Protein AF-A0A970FVT3-F1 (afdb_monomer_lite)

pLDDT: mean 89.33, std 10.63, range [54.31, 97.44]

Foldseek 3Di:
DADAPLLVVLCVVCVVLLVLLVVQDPLQLSLLVSLVVSCCRVPPPDDLCCSVVSCVRHCSCVVRPPHDSHSVSVVVSVVVCVVCPVSVVSSVVVVCVVDVVPDDDDDDDDPPDPD

Sequence (115 aa):
MLSYGASALVKSVTADMLTDLLDVYPAQDAYAIMAIATLRVIKPAIACSRLSTHYNRTFVRVDYPGSALSPNSVCRLLQGVGQDGEKRKRFYQKRLASVAADHHIAIDGTLKQDT

Radius of gyration: 16.4 Å; chains: 1; bounding box: 57×34×38 Å

Secondary structure (DSSP, 8-state):
--B-HHHHHHHHHSHHHHHHHHTTS-HHHHHHHHHHHHHHHHSTT--GGGHHHHHHTBTHHHHSTT---SHHHHHHHHHHHHH-HHHHHHHHHHHHHHHHHHS------------

Structure (mmCIF, N/CA/C/O backbone):
data_AF-A0A970FVT3-F1
#
_entry.id   AF-A0A970FVT3-F1
#
loop_
_atom_site.group_PDB
_atom_site.id
_atom_site.type_symbol
_atom_site.label_atom_id
_atom_site.label_alt_id
_atom_site.label_comp_id
_atom_site.label_asym_id
_atom_site.label_entity_id
_atom_site.label_seq_id
_atom_site.pdbx_PDB_ins_code
_atom_site.Cartn_x
_atom_site.Cartn_y
_atom_site.Cartn_z
_atom_site.occupancy
_atom_site.B_iso_or_equiv
_atom_site.auth_seq_id
_atom_site.auth_comp_id
_atom_site.auth_asym_id
_atom_site.auth_atom_id
_atom_site.pdbx_PDB_model_num
ATOM 1 N N . MET A 1 1 ? -25.200 2.257 2.575 1.00 54.31 1 MET A N 1
ATOM 2 C CA . MET A 1 1 ? -24.572 1.840 1.303 1.00 54.31 1 MET A CA 1
ATOM 3 C C . MET A 1 1 ? -23.062 1.998 1.442 1.00 54.31 1 MET A C 1
ATOM 5 O O . MET A 1 1 ? -22.631 3.021 1.962 1.00 54.31 1 MET A O 1
ATOM 9 N N . LEU A 1 2 ? -22.270 0.978 1.098 1.00 64.75 2 LEU A N 1
ATOM 10 C CA . LEU A 1 2 ? -20.802 1.067 1.128 1.00 64.75 2 LEU A CA 1
ATOM 11 C C . LEU A 1 2 ? -20.347 2.034 0.018 1.00 64.75 2 LEU A C 1
ATOM 13 O O . LEU A 1 2 ? -20.881 1.976 -1.087 1.00 64.75 2 LEU A O 1
ATOM 17 N N . SER A 1 3 ? -19.386 2.923 0.292 1.00 70.06 3 SER A N 1
ATOM 18 C CA . SER A 1 3 ? -18.837 3.812 -0.746 1.00 70.06 3 SER A CA 1
ATOM 19 C C . SER A 1 3 ? -18.045 2.983 -1.765 1.00 70.06 3 SER A C 1
ATOM 21 O O . SER A 1 3 ? -17.002 2.427 -1.415 1.00 70.06 3 SER A O 1
ATOM 23 N N . TYR A 1 4 ? -18.580 2.851 -2.985 1.00 81.44 4 TYR A N 1
ATOM 24 C CA . TYR A 1 4 ? -18.010 2.037 -4.068 1.00 81.44 4 TYR A CA 1
ATOM 25 C C . TYR A 1 4 ? -17.076 2.843 -4.970 1.00 81.44 4 TYR A C 1
ATOM 27 O O . TYR A 1 4 ? -15.917 2.474 -5.116 1.00 81.44 4 TYR A O 1
ATOM 35 N N . GLY A 1 5 ? -17.557 3.961 -5.529 1.00 87.19 5 GLY A N 1
ATOM 36 C CA . GLY A 1 5 ? -16.879 4.660 -6.629 1.00 87.19 5 GLY A CA 1
ATOM 37 C C . GLY A 1 5 ? -15.422 5.017 -6.335 1.00 87.19 5 GLY A C 1
ATOM 38 O O . GLY A 1 5 ? -14.544 4.717 -7.136 1.00 87.19 5 GLY A O 1
ATOM 39 N N . ALA A 1 6 ? -15.143 5.567 -5.151 1.00 89.19 6 ALA A N 1
ATOM 40 C CA . ALA A 1 6 ? -13.780 5.932 -4.771 1.00 89.19 6 ALA A CA 1
ATOM 41 C C . ALA A 1 6 ? -12.860 4.706 -4.589 1.00 89.19 6 ALA A C 1
ATOM 43 O O . ALA A 1 6 ? -11.718 4.735 -5.030 1.00 89.19 6 ALA A O 1
ATOM 44 N N . SER A 1 7 ? -13.353 3.619 -3.978 1.00 89.88 7 SER A N 1
ATOM 45 C CA . SER A 1 7 ? -12.579 2.374 -3.794 1.00 89.88 7 SER A CA 1
ATOM 46 C C . SER A 1 7 ? -12.298 1.694 -5.134 1.00 89.88 7 SER A C 1
ATOM 48 O O . SER A 1 7 ? -11.171 1.286 -5.405 1.00 89.88 7 SER A O 1
ATOM 50 N N . ALA A 1 8 ? -13.319 1.623 -5.992 1.00 91.75 8 ALA A N 1
ATOM 51 C CA . ALA A 1 8 ? -13.238 1.006 -7.308 1.00 91.75 8 ALA A CA 1
ATOM 52 C C . ALA A 1 8 ? -12.263 1.750 -8.227 1.00 91.75 8 ALA A C 1
ATOM 54 O O . ALA A 1 8 ? -11.462 1.109 -8.903 1.00 91.75 8 ALA A O 1
ATOM 55 N N . LEU A 1 9 ? -12.285 3.090 -8.207 1.00 93.25 9 LEU A N 1
ATOM 56 C CA . LEU A 1 9 ? -11.343 3.894 -8.980 1.00 93.25 9 LEU A CA 1
ATOM 57 C C . LEU A 1 9 ? -9.901 3.613 -8.551 1.00 93.25 9 LEU A C 1
ATOM 59 O O . LEU A 1 9 ? -9.087 3.293 -9.412 1.00 93.25 9 LEU A O 1
ATOM 63 N N . VAL A 1 10 ? -9.604 3.653 -7.244 1.00 93.94 10 VAL A N 1
ATOM 64 C CA . VAL A 1 10 ? -8.257 3.335 -6.733 1.00 93.94 10 VAL A CA 1
ATOM 65 C C . VAL A 1 10 ? -7.821 1.958 -7.220 1.00 93.94 10 VAL A C 1
ATOM 67 O O . VAL A 1 10 ? -6.791 1.846 -7.870 1.00 93.94 10 VAL A O 1
ATOM 70 N N . LYS A 1 11 ? -8.647 0.927 -7.011 1.00 92.94 11 LYS A N 1
ATOM 71 C CA . LYS A 1 11 ? -8.338 -0.435 -7.463 1.00 92.94 11 LYS A CA 1
ATOM 72 C C . LYS A 1 11 ? -8.050 -0.512 -8.963 1.00 92.94 11 LYS A C 1
ATOM 74 O O . LYS A 1 11 ? -7.117 -1.202 -9.356 1.00 92.94 11 LYS A O 1
ATOM 79 N N . SER A 1 12 ? -8.834 0.182 -9.789 1.00 94.31 12 SER A N 1
ATOM 80 C CA . SER A 1 12 ? -8.676 0.141 -11.247 1.00 94.31 12 SER A CA 1
ATOM 81 C C . SER A 1 12 ? -7.357 0.745 -11.734 1.00 94.31 12 SER A C 1
ATOM 83 O O . SER A 1 12 ? -6.824 0.281 -12.736 1.00 94.31 12 SER A O 1
ATOM 85 N N . VAL A 1 13 ? -6.811 1.735 -11.016 1.00 93.00 13 VAL A N 1
ATOM 86 C CA . VAL A 1 13 ? -5.586 2.453 -11.414 1.00 93.00 13 VAL A CA 1
ATOM 87 C C . VAL A 1 13 ? -4.341 2.023 -10.634 1.00 93.00 13 VAL A C 1
ATOM 89 O O . VAL A 1 13 ? -3.254 2.507 -10.926 1.00 93.00 13 VAL A O 1
ATOM 92 N N . THR A 1 14 ? -4.479 1.139 -9.639 1.00 93.38 14 THR A N 1
ATOM 93 C CA . THR A 1 14 ? -3.358 0.647 -8.813 1.00 93.38 14 THR A CA 1
ATOM 94 C C . THR A 1 14 ? -3.280 -0.882 -8.742 1.00 93.38 14 THR A C 1
ATOM 96 O O . THR A 1 14 ? -2.728 -1.429 -7.785 1.00 93.38 14 THR A O 1
ATOM 99 N N . ALA A 1 15 ? -3.891 -1.600 -9.688 1.00 89.12 15 ALA A N 1
ATOM 100 C CA . ALA A 1 15 ? -3.900 -3.067 -9.697 1.00 89.12 15 ALA A CA 1
ATOM 101 C C . ALA A 1 15 ? -2.487 -3.663 -9.866 1.00 89.12 15 ALA A C 1
ATOM 103 O O . ALA A 1 15 ? -2.155 -4.687 -9.268 1.00 89.12 15 ALA A O 1
ATOM 104 N N . ASP A 1 16 ? -1.642 -2.984 -10.635 1.00 92.06 16 ASP A N 1
ATOM 105 C CA . ASP A 1 16 ? -0.230 -3.300 -10.844 1.00 92.06 16 ASP A CA 1
ATOM 106 C C . ASP A 1 16 ? 0.579 -3.235 -9.534 1.00 92.06 16 ASP A C 1
ATOM 108 O O . ASP A 1 16 ? 1.363 -4.137 -9.245 1.00 92.06 16 ASP A O 1
ATOM 112 N N . MET A 1 17 ? 0.317 -2.236 -8.683 1.00 94.31 17 MET A N 1
ATOM 113 C CA . MET A 1 17 ? 1.018 -2.059 -7.405 1.00 94.31 17 MET A CA 1
ATOM 114 C C . MET A 1 17 ? 0.839 -3.244 -6.453 1.00 94.31 17 MET A C 1
ATOM 116 O O . MET A 1 17 ? 1.769 -3.583 -5.720 1.00 94.31 17 MET A O 1
ATOM 120 N N . LEU A 1 18 ? -0.340 -3.881 -6.444 1.00 95.12 18 LEU A N 1
ATOM 121 C CA . LEU A 1 18 ? -0.576 -5.059 -5.606 1.00 95.12 18 LEU A CA 1
ATOM 122 C C . LEU A 1 18 ? 0.297 -6.237 -6.053 1.00 95.12 18 LEU A C 1
ATOM 124 O O . LEU A 1 18 ? 0.827 -6.949 -5.204 1.00 95.12 18 LEU A O 1
ATOM 128 N N . THR A 1 19 ? 0.475 -6.414 -7.362 1.00 94.19 19 THR A N 1
ATOM 129 C CA . THR A 1 19 ? 1.336 -7.468 -7.920 1.00 94.19 19 THR A CA 1
ATOM 130 C C . THR A 1 19 ? 2.784 -7.259 -7.480 1.00 94.19 19 THR A C 1
ATOM 132 O O . THR A 1 19 ? 3.400 -8.164 -6.923 1.00 94.19 19 THR A O 1
ATOM 135 N N . ASP A 1 20 ? 3.288 -6.028 -7.596 1.00 95.06 20 ASP A N 1
ATOM 136 C CA . ASP A 1 20 ? 4.644 -5.687 -7.152 1.00 95.06 20 ASP A CA 1
ATOM 137 C C . ASP A 1 20 ? 4.837 -5.851 -5.637 1.00 95.06 20 ASP A C 1
ATOM 139 O O . ASP A 1 20 ? 5.911 -6.247 -5.180 1.00 95.06 20 ASP A O 1
ATOM 143 N N . LEU A 1 21 ? 3.807 -5.550 -4.838 1.00 96.50 21 LEU A N 1
ATOM 144 C CA . LEU A 1 21 ? 3.840 -5.765 -3.392 1.00 96.50 21 LEU A CA 1
ATOM 145 C C . LEU A 1 21 ? 3.865 -7.254 -3.039 1.00 96.50 21 LEU A C 1
ATOM 147 O O . LEU A 1 21 ? 4.590 -7.624 -2.118 1.00 96.50 21 LEU A O 1
ATOM 151 N N . LEU A 1 22 ? 3.112 -8.097 -3.750 1.00 96.44 22 LEU A N 1
ATOM 152 C CA . LEU A 1 22 ? 3.061 -9.544 -3.508 1.00 96.44 22 LEU A CA 1
ATOM 153 C C . LEU A 1 22 ? 4.384 -10.252 -3.814 1.00 96.44 22 LEU A C 1
ATOM 155 O O . LEU A 1 22 ? 4.697 -11.257 -3.181 1.00 96.44 22 LEU A O 1
ATOM 159 N N . ASP A 1 23 ? 5.190 -9.695 -4.714 1.00 95.88 23 ASP A N 1
ATOM 160 C CA . ASP A 1 23 ? 6.526 -10.213 -5.011 1.00 95.88 23 ASP A CA 1
ATOM 161 C C . ASP A 1 23 ? 7.567 -9.899 -3.920 1.00 95.88 23 ASP A C 1
ATOM 163 O O . ASP A 1 23 ? 8.666 -10.461 -3.919 1.00 95.88 23 ASP A O 1
ATOM 167 N N . VAL A 1 24 ? 7.273 -8.957 -3.018 1.00 96.94 24 VAL A N 1
ATOM 168 C CA . VAL A 1 24 ? 8.241 -8.430 -2.036 1.00 96.94 24 VAL A CA 1
ATOM 169 C C . VAL A 1 24 ? 7.809 -8.690 -0.596 1.00 96.94 24 VAL A C 1
ATOM 171 O O . VAL A 1 24 ? 8.646 -8.957 0.271 1.00 96.94 24 VAL A O 1
ATOM 174 N N . TYR A 1 25 ? 6.511 -8.603 -0.329 1.00 96.44 25 TYR A N 1
ATOM 175 C CA . TYR A 1 25 ? 5.917 -8.733 0.991 1.00 96.44 25 TYR A CA 1
ATOM 176 C C . TYR A 1 25 ? 5.040 -9.985 1.065 1.00 96.44 25 TYR A C 1
ATOM 178 O O . TYR A 1 25 ? 4.436 -10.381 0.068 1.00 96.44 25 TYR A O 1
ATOM 186 N N . PRO A 1 26 ? 4.900 -10.593 2.257 1.00 95.44 26 PRO A N 1
ATOM 187 C CA . PRO A 1 26 ? 3.893 -11.622 2.476 1.00 95.44 26 PRO A CA 1
ATOM 188 C C . PRO A 1 26 ? 2.507 -11.131 2.048 1.00 95.44 26 PRO A C 1
ATOM 190 O O . PRO A 1 26 ? 2.173 -9.964 2.260 1.00 95.44 26 PRO A O 1
ATOM 193 N N . ALA A 1 27 ? 1.671 -12.025 1.515 1.00 95.62 27 ALA A N 1
ATOM 194 C CA . ALA A 1 27 ? 0.352 -11.657 0.993 1.00 95.62 27 ALA A CA 1
ATOM 195 C C . ALA A 1 27 ? -0.506 -10.879 2.003 1.00 95.62 27 ALA A C 1
ATOM 197 O O . ALA A 1 27 ? -1.152 -9.897 1.647 1.00 95.62 27 ALA A O 1
ATOM 198 N N . GLN A 1 28 ? -0.448 -11.263 3.280 1.00 94.81 28 GLN A N 1
ATOM 199 C CA . GLN A 1 28 ? -1.155 -10.567 4.352 1.00 94.81 28 GLN A CA 1
ATOM 200 C C . GLN A 1 28 ? -0.715 -9.100 4.501 1.00 94.81 28 GLN A C 1
ATOM 202 O O . GLN A 1 28 ? -1.562 -8.218 4.650 1.00 94.81 28 GLN A O 1
ATOM 207 N N . ASP A 1 29 ? 0.590 -8.837 4.425 1.00 96.12 29 ASP A N 1
ATOM 208 C CA . ASP A 1 29 ? 1.152 -7.491 4.535 1.00 96.12 29 ASP A CA 1
ATOM 209 C C . ASP A 1 29 ? 0.875 -6.681 3.269 1.00 96.12 29 ASP A C 1
ATOM 211 O O . ASP A 1 29 ? 0.462 -5.530 3.369 1.00 96.12 29 ASP A O 1
ATOM 215 N N . ALA A 1 30 ? 1.022 -7.280 2.083 1.00 96.94 30 ALA A N 1
ATOM 216 C CA . ALA A 1 30 ? 0.715 -6.634 0.806 1.00 96.94 30 ALA A CA 1
ATOM 217 C C . ALA A 1 30 ? -0.747 -6.155 0.748 1.00 96.94 30 ALA A C 1
ATOM 219 O O . ALA A 1 30 ? -1.021 -5.001 0.408 1.00 96.94 30 ALA A O 1
ATOM 220 N N . TYR A 1 31 ? -1.687 -7.011 1.159 1.00 97.19 31 TYR A N 1
ATOM 221 C CA . TYR A 1 31 ? -3.112 -6.678 1.210 1.00 97.19 31 TYR A CA 1
ATOM 222 C C . TYR A 1 31 ? -3.386 -5.583 2.244 1.00 97.19 31 TYR A C 1
ATOM 224 O O . TYR A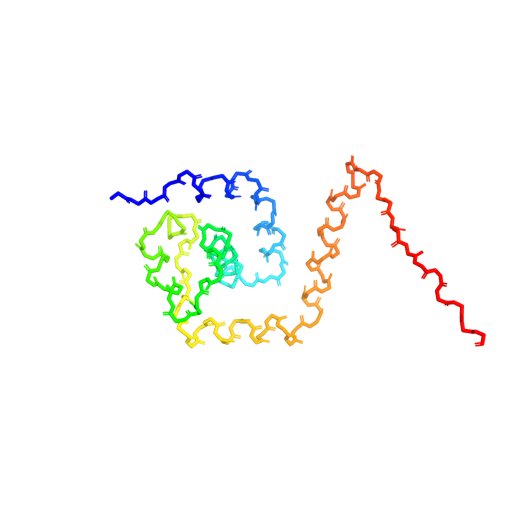 1 31 ? -4.097 -4.622 1.950 1.00 97.19 31 TYR A O 1
ATOM 232 N N . ALA A 1 32 ? -2.774 -5.666 3.429 1.00 97.44 32 ALA A N 1
ATOM 233 C CA . ALA A 1 32 ? -2.923 -4.641 4.454 1.00 97.44 32 AL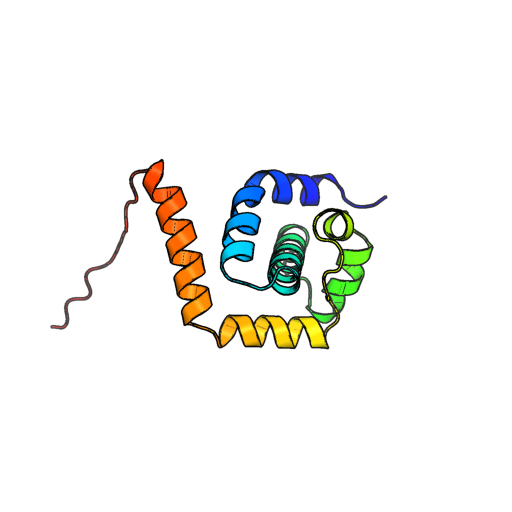A A CA 1
ATOM 234 C C . ALA A 1 32 ? -2.327 -3.288 4.022 1.00 97.44 32 ALA A C 1
ATOM 236 O O . ALA A 1 32 ? -2.949 -2.253 4.261 1.00 97.44 32 ALA A O 1
ATOM 237 N N . ILE A 1 33 ? -1.177 -3.275 3.339 1.00 97.19 33 ILE A N 1
ATOM 238 C CA . ILE A 1 33 ? -0.570 -2.068 2.757 1.00 97.19 33 ILE A CA 1
ATOM 239 C C . ILE A 1 33 ? -1.539 -1.436 1.754 1.00 97.19 33 ILE A C 1
ATOM 241 O O . ILE A 1 33 ? -1.860 -0.252 1.890 1.00 97.19 33 ILE A O 1
ATOM 245 N N . MET A 1 34 ? -2.063 -2.218 0.805 1.00 97.19 34 MET A N 1
ATOM 246 C CA . MET A 1 34 ? -3.018 -1.722 -0.191 1.00 97.19 34 MET A CA 1
ATOM 247 C C . MET A 1 34 ? -4.319 -1.228 0.440 1.00 97.19 34 MET A C 1
ATOM 249 O O . MET A 1 34 ? -4.832 -0.176 0.052 1.00 97.19 34 MET A O 1
ATOM 253 N N . ALA A 1 35 ? -4.830 -1.922 1.456 1.00 96.75 35 ALA A N 1
ATOM 254 C CA . ALA A 1 35 ? -6.019 -1.498 2.180 1.00 96.75 35 ALA A CA 1
ATOM 255 C C . ALA A 1 35 ? -5.794 -0.159 2.903 1.00 96.75 35 ALA A C 1
ATOM 257 O O . ALA A 1 35 ? -6.622 0.746 2.794 1.00 96.75 35 ALA A O 1
ATOM 258 N N . ILE A 1 36 ? -4.663 0.009 3.601 1.00 96.88 36 ILE A N 1
ATOM 259 C CA . ILE A 1 36 ? -4.313 1.263 4.290 1.00 96.88 36 ILE A CA 1
ATOM 260 C C . ILE A 1 36 ? -4.138 2.403 3.284 1.00 96.88 36 ILE A C 1
ATOM 262 O O . ILE A 1 36 ? -4.678 3.491 3.503 1.00 96.88 36 ILE A O 1
ATOM 266 N N . ALA A 1 37 ? -3.407 2.167 2.192 1.00 96.19 37 ALA A N 1
ATOM 267 C CA . ALA A 1 37 ? -3.178 3.157 1.145 1.00 96.19 37 ALA A CA 1
ATOM 268 C C . ALA A 1 37 ? -4.503 3.601 0.512 1.00 96.19 37 ALA A C 1
ATOM 270 O O . ALA A 1 37 ? -4.804 4.794 0.487 1.00 96.19 37 ALA A O 1
ATOM 271 N N . THR A 1 38 ? -5.349 2.645 0.122 1.00 95.88 38 THR A N 1
ATOM 272 C CA . THR A 1 38 ? -6.675 2.916 -0.448 1.00 95.88 38 THR A CA 1
ATOM 273 C C . THR A 1 38 ? -7.533 3.733 0.516 1.00 95.88 38 THR A C 1
ATOM 275 O O . THR A 1 38 ? -8.115 4.741 0.120 1.00 95.88 38 THR A O 1
ATOM 278 N N . LEU A 1 39 ? -7.569 3.369 1.805 1.00 95.44 39 LEU A N 1
ATOM 279 C CA . LEU A 1 39 ? -8.322 4.114 2.821 1.00 95.44 39 LEU A CA 1
ATOM 280 C C . LEU A 1 39 ? -7.836 5.558 2.976 1.00 95.44 39 LEU A C 1
ATOM 282 O O . LEU A 1 39 ? -8.661 6.453 3.147 1.00 95.44 39 LEU A O 1
ATOM 286 N N . ARG A 1 40 ? -6.522 5.791 2.904 1.00 95.56 40 ARG A N 1
ATOM 287 C CA . ARG A 1 40 ? -5.930 7.134 2.993 1.00 95.56 40 ARG A CA 1
ATOM 288 C C . ARG A 1 40 ? -6.186 7.980 1.749 1.00 95.56 40 ARG A C 1
ATOM 290 O O . ARG A 1 40 ? -6.312 9.192 1.885 1.00 95.56 40 ARG A O 1
ATOM 297 N N . VAL A 1 41 ? -6.315 7.362 0.575 1.00 94.50 41 VAL A N 1
ATOM 298 C CA . VAL A 1 41 ? -6.708 8.057 -0.661 1.00 94.50 41 VAL A CA 1
ATOM 299 C C . VAL A 1 41 ? -8.181 8.463 -0.608 1.00 94.50 41 VAL A C 1
ATOM 301 O O . VAL A 1 41 ? -8.508 9.625 -0.822 1.00 94.50 41 VAL A O 1
ATOM 304 N N . ILE A 1 42 ? -9.083 7.536 -0.266 1.00 93.56 42 ILE A N 1
ATOM 305 C CA . ILE A 1 42 ? -10.531 7.820 -0.261 1.00 93.56 42 ILE A CA 1
ATOM 306 C C . ILE A 1 42 ? -10.977 8.664 0.943 1.00 93.56 42 ILE A C 1
ATOM 308 O O . ILE A 1 42 ? -12.039 9.286 0.909 1.00 93.56 42 ILE A O 1
ATOM 312 N N . LYS A 1 43 ? -10.204 8.652 2.036 1.00 92.25 43 LYS A N 1
ATOM 313 C CA . LYS A 1 43 ? -10.405 9.475 3.234 1.00 92.25 43 LYS A CA 1
ATOM 314 C C . LYS A 1 43 ? -9.063 10.053 3.694 1.00 92.25 43 LYS A C 1
ATOM 316 O O . LYS A 1 43 ? -8.406 9.462 4.560 1.00 92.25 43 LYS A O 1
ATOM 321 N N . PRO A 1 44 ? -8.676 11.219 3.149 1.00 92.00 44 PRO A N 1
ATOM 322 C CA . PRO A 1 44 ? -7.469 11.919 3.563 1.00 92.00 44 PRO A CA 1
ATOM 323 C C . PRO A 1 44 ? -7.433 12.150 5.079 1.00 92.00 44 PRO A C 1
ATOM 325 O O . PRO A 1 44 ? -8.469 12.359 5.711 1.00 92.00 44 PRO A O 1
ATOM 328 N N . ALA A 1 45 ? -6.234 12.092 5.664 1.00 91.25 45 ALA A N 1
ATOM 329 C CA . ALA A 1 45 ? -5.986 12.295 7.098 1.00 91.25 45 ALA A CA 1
ATOM 330 C C . ALA A 1 45 ? -6.736 11.338 8.057 1.00 91.25 45 ALA A C 1
ATOM 332 O O . ALA A 1 45 ? -6.893 11.630 9.243 1.00 91.25 45 ALA A O 1
ATOM 333 N N . ILE A 1 46 ? -7.171 10.163 7.584 1.00 93.38 46 ILE A N 1
ATOM 334 C CA . ILE A 1 46 ? -7.727 9.121 8.456 1.00 93.38 46 ILE A CA 1
ATOM 335 C C . ILE A 1 46 ? -6.711 8.686 9.528 1.00 93.38 46 ILE A C 1
ATOM 337 O O . ILE A 1 46 ? -5.617 8.201 9.231 1.00 93.38 46 ILE A O 1
ATOM 341 N N . ALA A 1 47 ? -7.099 8.817 10.798 1.00 93.50 47 ALA A N 1
ATOM 342 C CA . ALA A 1 47 ? -6.295 8.340 11.918 1.00 93.50 47 ALA A CA 1
ATOM 343 C C . ALA A 1 47 ? -6.156 6.807 11.890 1.00 93.50 47 ALA A C 1
ATOM 345 O O . ALA A 1 47 ? -7.121 6.098 11.593 1.00 93.50 47 ALA A O 1
ATOM 346 N N . CYS A 1 48 ? -4.990 6.277 12.280 1.00 92.19 48 CYS A N 1
ATOM 347 C CA . CYS A 1 48 ? -4.746 4.827 12.293 1.00 92.19 48 CYS A CA 1
ATOM 348 C C . CYS A 1 48 ? -5.773 4.059 13.143 1.00 92.19 48 CYS A C 1
ATOM 350 O O . CYS A 1 48 ? -6.216 2.981 12.756 1.00 92.19 48 CYS A O 1
ATOM 352 N N . SER A 1 49 ? -6.234 4.656 14.248 1.00 92.81 49 SER A N 1
ATOM 353 C CA . SER A 1 49 ? -7.281 4.099 15.115 1.00 92.81 49 SER A CA 1
ATOM 354 C C . SER A 1 49 ? -8.639 3.919 14.424 1.00 92.81 49 SER A C 1
ATOM 356 O O . SER A 1 49 ? -9.473 3.145 14.889 1.00 92.81 49 SER A O 1
ATOM 358 N N . ARG A 1 50 ? -8.878 4.614 13.306 1.00 94.62 50 ARG A N 1
ATOM 359 C CA . ARG A 1 50 ? -10.131 4.578 12.539 1.00 94.62 50 ARG A CA 1
ATOM 360 C C . ARG A 1 50 ? -10.065 3.660 11.313 1.00 94.62 50 ARG A C 1
ATOM 362 O O . ARG A 1 50 ? -11.111 3.416 10.710 1.00 94.62 50 ARG A O 1
ATOM 369 N N . LEU A 1 51 ? -8.887 3.140 10.948 1.00 95.50 51 LEU A N 1
ATOM 370 C CA . LEU A 1 51 ? -8.698 2.323 9.741 1.00 95.50 51 LEU A CA 1
ATOM 371 C C . LEU A 1 51 ? -9.588 1.078 9.744 1.00 95.50 51 LEU A C 1
ATOM 373 O O . LEU A 1 51 ? -10.336 0.885 8.790 1.00 95.50 51 LEU A O 1
ATOM 377 N N . SER A 1 52 ? -9.594 0.297 10.832 1.00 95.38 52 SER A N 1
ATOM 378 C CA . SER A 1 52 ? -10.467 -0.883 10.965 1.00 95.38 52 SER A CA 1
ATOM 379 C C . SER A 1 52 ? -11.946 -0.544 10.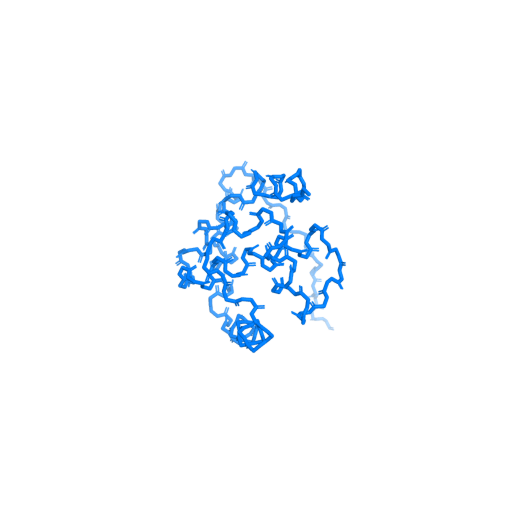741 1.00 95.38 52 SER A C 1
ATOM 381 O O . SER A 1 52 ? -12.650 -1.214 9.984 1.00 95.38 52 SER A O 1
ATOM 383 N N . THR A 1 53 ? -12.431 0.543 11.345 1.00 93.56 53 THR A N 1
ATOM 384 C CA . THR A 1 53 ? -13.831 0.962 11.202 1.00 93.56 53 THR A CA 1
ATOM 385 C C . THR A 1 53 ? -14.170 1.306 9.755 1.00 93.56 53 THR A C 1
ATOM 387 O O . THR A 1 53 ? -15.232 0.925 9.265 1.00 93.56 53 THR A O 1
ATOM 390 N N . HIS A 1 54 ? -13.287 2.021 9.056 1.00 92.69 54 HIS A N 1
ATOM 391 C CA . HIS A 1 54 ? -13.530 2.411 7.668 1.00 92.69 54 HIS A CA 1
ATOM 392 C C . HIS A 1 54 ? -13.357 1.260 6.682 1.00 92.69 54 HIS A C 1
ATOM 394 O O . HIS A 1 54 ? -14.160 1.140 5.759 1.00 92.69 54 HIS A O 1
ATOM 400 N N . TYR A 1 55 ? -12.391 0.379 6.916 1.00 94.31 55 TYR A N 1
ATOM 401 C CA . TYR A 1 55 ? -12.227 -0.862 6.170 1.00 94.31 55 TYR A CA 1
ATOM 402 C C . TYR A 1 55 ? -13.519 -1.680 6.157 1.00 94.31 55 TYR A C 1
ATOM 404 O O . TYR A 1 55 ? -14.058 -1.986 5.099 1.00 94.31 55 TYR A O 1
ATOM 412 N N . ASN A 1 56 ? -14.105 -1.915 7.334 1.00 91.81 56 ASN A N 1
ATOM 413 C CA . ASN A 1 56 ? -15.336 -2.695 7.461 1.00 91.81 56 ASN A CA 1
ATOM 414 C C . ASN A 1 56 ? -16.574 -2.021 6.834 1.00 91.81 56 ASN A C 1
ATOM 416 O O . ASN A 1 56 ? -17.562 -2.703 6.546 1.00 91.81 56 ASN A O 1
ATOM 420 N N . ARG A 1 57 ? -16.520 -0.699 6.616 1.00 89.38 57 ARG A N 1
ATOM 421 C CA . ARG A 1 57 ? -17.602 0.144 6.073 1.00 89.38 57 ARG A CA 1
ATOM 422 C C . ARG A 1 57 ? -17.405 0.549 4.606 1.00 89.38 57 ARG A C 1
ATOM 424 O O . ARG A 1 57 ? -18.180 1.359 4.098 1.00 89.38 57 ARG A O 1
ATOM 431 N N . THR A 1 58 ? -16.393 0.027 3.920 1.00 89.25 58 THR A N 1
ATOM 432 C CA . THR A 1 58 ? -16.110 0.341 2.508 1.00 89.25 58 THR A CA 1
ATOM 433 C C . THR A 1 58 ? -15.876 -0.933 1.701 1.00 89.25 58 THR A C 1
ATOM 435 O O . THR A 1 58 ? -15.724 -2.016 2.266 1.00 89.25 58 THR A O 1
ATOM 438 N N . PHE A 1 59 ? -15.854 -0.811 0.370 1.00 92.12 59 PHE A N 1
ATOM 439 C CA . PHE A 1 59 ? -15.517 -1.932 -0.516 1.00 92.12 59 PHE A CA 1
ATOM 440 C C . PHE A 1 59 ? -14.055 -2.384 -0.401 1.00 92.12 59 PHE A C 1
ATOM 442 O O . PHE A 1 59 ? -13.742 -3.493 -0.814 1.00 92.12 59 PHE A O 1
ATOM 449 N N . VAL A 1 60 ? -13.207 -1.625 0.298 1.00 93.75 60 VAL A N 1
ATOM 450 C CA . VAL A 1 60 ? -11.818 -1.998 0.600 1.00 93.75 60 VAL A CA 1
ATOM 451 C C . VAL A 1 60 ? -11.720 -3.385 1.252 1.00 93.75 60 VAL A C 1
ATOM 453 O O . VAL A 1 60 ? -10.790 -4.124 0.951 1.00 93.75 60 VAL A O 1
ATOM 456 N N . ARG A 1 61 ? -12.691 -3.798 2.086 1.00 94.19 61 ARG A N 1
ATOM 457 C CA . ARG A 1 61 ? -12.704 -5.158 2.668 1.00 94.19 61 ARG A CA 1
ATOM 458 C C . ARG A 1 61 ? -12.975 -6.278 1.668 1.00 94.19 61 ARG A C 1
ATOM 460 O O . ARG A 1 61 ? -12.650 -7.427 1.939 1.00 94.19 61 ARG A O 1
ATOM 467 N N . VAL A 1 62 ? -13.669 -5.950 0.583 1.00 93.44 62 VAL A N 1
ATOM 468 C CA . VAL A 1 62 ? -13.983 -6.877 -0.508 1.00 93.44 62 VAL A CA 1
ATOM 469 C C . VAL A 1 62 ? -12.795 -6.941 -1.458 1.00 93.44 62 VAL A C 1
ATOM 471 O O . VAL A 1 62 ? -12.443 -8.016 -1.924 1.00 93.44 62 VAL A O 1
ATOM 474 N N . ASP A 1 63 ? -12.154 -5.797 -1.697 1.00 92.62 63 ASP A N 1
ATOM 475 C CA . ASP A 1 63 ? -10.997 -5.684 -2.579 1.00 92.62 63 ASP A CA 1
ATOM 476 C C . ASP A 1 63 ? -9.728 -6.304 -1.975 1.00 92.62 63 ASP A C 1
ATOM 478 O O . ASP A 1 63 ? -8.978 -6.961 -2.691 1.00 92.62 63 ASP A O 1
ATOM 482 N N . TYR A 1 64 ? -9.516 -6.145 -0.664 1.00 94.81 64 TYR A N 1
ATOM 483 C CA . TYR A 1 64 ? -8.333 -6.627 0.059 1.00 94.81 64 TYR A CA 1
ATOM 484 C C . TYR A 1 64 ? -8.737 -7.429 1.309 1.00 94.81 64 TYR A C 1
ATOM 486 O O . TYR A 1 64 ? -8.533 -6.964 2.438 1.00 94.81 64 TYR A O 1
ATOM 494 N N . PRO A 1 65 ? -9.342 -8.620 1.141 1.00 94.56 65 PRO A N 1
ATOM 495 C CA . PRO A 1 65 ? -9.883 -9.414 2.240 1.00 94.56 65 PRO A CA 1
ATOM 496 C C . PRO A 1 65 ? -8.812 -9.843 3.250 1.00 94.56 65 PRO A C 1
ATOM 498 O O . PRO A 1 65 ? -7.635 -9.971 2.931 1.00 94.56 65 PRO A O 1
ATOM 501 N N . GLY A 1 66 ? -9.232 -10.083 4.496 1.00 92.75 66 GLY A N 1
ATOM 502 C CA . GLY A 1 66 ? -8.344 -10.578 5.557 1.00 92.75 66 GLY A CA 1
ATOM 503 C C . GLY A 1 66 ? -7.313 -9.570 6.088 1.00 92.75 66 GLY A C 1
ATOM 504 O O . GLY A 1 66 ? -6.499 -9.931 6.937 1.00 92.75 66 GLY A O 1
ATOM 505 N N . SER A 1 67 ? -7.352 -8.308 5.646 1.00 94.19 67 SER A N 1
ATOM 506 C CA . SER A 1 67 ? -6.403 -7.277 6.080 1.00 94.19 67 SER A CA 1
ATOM 507 C C . SER A 1 67 ? -6.515 -6.977 7.583 1.00 94.19 67 SER A C 1
ATOM 509 O O . SER A 1 67 ? -7.555 -6.532 8.080 1.00 94.19 67 SER A O 1
ATOM 511 N N . ALA A 1 68 ? -5.420 -7.179 8.321 1.00 92.44 68 ALA A N 1
ATOM 512 C CA . ALA A 1 68 ? -5.358 -6.940 9.761 1.00 92.44 68 ALA A CA 1
ATOM 513 C C . ALA A 1 68 ? -5.178 -5.443 10.071 1.00 92.44 68 ALA A C 1
ATOM 515 O O . ALA A 1 68 ? -4.061 -4.947 10.194 1.00 92.44 68 ALA A O 1
ATOM 516 N N . LEU A 1 69 ? -6.287 -4.711 10.221 1.00 94.38 69 LEU A N 1
ATOM 517 C CA . LEU A 1 69 ? -6.277 -3.248 10.388 1.00 94.38 69 LEU A CA 1
ATOM 518 C C . LEU A 1 69 ? -6.572 -2.761 11.814 1.00 94.38 69 LEU A C 1
ATOM 520 O O . LEU A 1 69 ? -7.018 -1.629 12.013 1.00 94.38 69 LEU A O 1
ATOM 524 N N . SER A 1 70 ? -6.319 -3.605 12.819 1.00 92.94 70 SER A N 1
ATOM 525 C CA . SER A 1 70 ? -6.324 -3.165 14.220 1.00 92.94 70 SER A CA 1
ATOM 526 C C . SER A 1 70 ? -5.203 -2.139 14.465 1.00 92.94 70 SER A C 1
ATOM 528 O O . SER A 1 70 ? -4.183 -2.200 13.776 1.00 92.94 70 SER A O 1
ATOM 530 N N . PRO A 1 71 ? -5.323 -1.233 15.453 1.00 92.19 71 PRO A N 1
ATOM 531 C CA . PRO A 1 71 ? -4.261 -0.271 15.758 1.00 92.19 71 PRO A CA 1
ATOM 532 C C . PRO A 1 71 ? -2.891 -0.936 15.959 1.00 92.19 71 PRO A C 1
ATOM 534 O O . PRO A 1 71 ? -1.903 -0.494 15.380 1.00 92.19 71 PRO A O 1
ATOM 537 N N . ASN A 1 72 ? -2.846 -2.053 16.691 1.00 94.31 72 ASN A N 1
ATOM 538 C CA . ASN A 1 72 ? -1.611 -2.793 16.958 1.00 94.31 72 ASN A CA 1
ATOM 539 C C . ASN A 1 72 ? -1.016 -3.402 15.683 1.00 94.31 72 ASN A C 1
ATOM 541 O O . ASN A 1 72 ? 0.191 -3.316 15.457 1.00 94.31 72 ASN A O 1
ATOM 545 N N . SER A 1 73 ? -1.863 -4.000 14.842 1.00 94.62 73 SER A N 1
ATOM 546 C CA . SER A 1 73 ? -1.447 -4.591 13.567 1.00 94.62 73 SER A CA 1
ATOM 547 C C . SER A 1 73 ? -0.914 -3.526 12.608 1.00 94.62 73 SER A C 1
ATOM 549 O O . SER A 1 73 ? 0.151 -3.709 12.029 1.00 94.62 73 SER A O 1
ATOM 551 N N . VAL A 1 74 ? -1.607 -2.388 12.500 1.00 95.69 74 VAL A N 1
ATOM 552 C CA . VAL A 1 74 ? -1.200 -1.263 11.648 1.00 95.69 74 VAL A CA 1
ATOM 553 C C . VAL A 1 74 ? 0.129 -0.680 12.113 1.00 95.69 74 VAL A C 1
ATOM 555 O O . VAL A 1 74 ? 1.021 -0.493 11.292 1.00 95.69 74 VAL A O 1
ATOM 558 N N . CYS A 1 75 ? 0.290 -0.405 13.410 1.00 94.94 75 CYS A N 1
ATOM 559 C CA . CYS A 1 75 ? 1.541 0.144 13.936 1.00 94.94 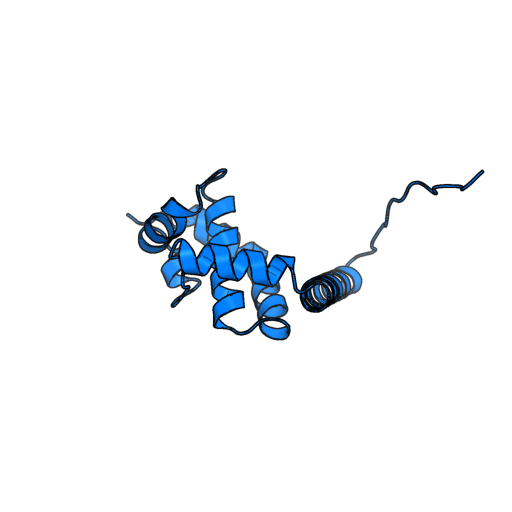75 CYS A CA 1
ATOM 560 C C . CYS A 1 75 ? 2.721 -0.795 13.664 1.00 94.94 75 CYS A C 1
ATOM 562 O O . CYS A 1 75 ? 3.747 -0.347 13.158 1.00 94.94 75 CYS A O 1
ATOM 564 N N . ARG A 1 76 ? 2.552 -2.100 13.924 1.00 96.38 76 ARG A N 1
ATOM 565 C CA . ARG A 1 76 ? 3.581 -3.110 13.644 1.00 96.38 76 ARG A CA 1
ATOM 566 C C . ARG A 1 76 ? 3.928 -3.173 12.157 1.00 96.38 76 ARG A C 1
ATOM 568 O O . ARG A 1 76 ? 5.106 -3.194 11.820 1.00 96.38 76 ARG A O 1
ATOM 575 N N . LEU A 1 77 ? 2.920 -3.176 11.284 1.00 96.62 77 LEU A N 1
ATOM 576 C CA . LEU A 1 77 ? 3.117 -3.207 9.836 1.00 96.62 77 LEU A CA 1
ATOM 577 C C . LEU A 1 77 ? 3.889 -1.975 9.353 1.00 96.62 77 LEU A C 1
ATOM 579 O O . LEU A 1 77 ? 4.896 -2.113 8.667 1.00 96.62 77 LEU A O 1
ATOM 583 N N . LEU A 1 78 ? 3.457 -0.771 9.742 1.00 95.31 78 LEU A N 1
ATOM 584 C CA . LEU A 1 78 ? 4.117 0.473 9.338 1.00 95.31 78 LEU A CA 1
ATOM 585 C C . LEU A 1 78 ? 5.556 0.551 9.860 1.00 95.31 78 LEU A C 1
ATOM 587 O O . LEU A 1 78 ? 6.444 0.993 9.134 1.00 95.31 78 LEU A O 1
ATOM 591 N N . GLN A 1 79 ? 5.798 0.084 11.086 1.00 96.88 79 GLN A N 1
ATOM 592 C CA . GLN A 1 79 ? 7.144 -0.004 11.642 1.00 96.88 79 GLN A CA 1
ATOM 593 C C . GLN A 1 79 ? 8.010 -0.996 10.857 1.00 96.88 79 GLN A C 1
ATOM 595 O O . GLN A 1 79 ? 9.123 -0.645 10.478 1.00 96.88 79 GLN A O 1
ATOM 600 N N . GLY A 1 80 ? 7.494 -2.189 10.547 1.00 96.06 80 GLY A N 1
ATOM 601 C CA . GLY A 1 80 ? 8.209 -3.195 9.759 1.00 96.06 80 GLY A CA 1
ATOM 602 C C . GLY A 1 80 ? 8.556 -2.704 8.353 1.00 96.06 80 GLY A C 1
ATOM 603 O O . GLY A 1 80 ? 9.706 -2.794 7.932 1.00 96.06 80 GLY A O 1
ATOM 604 N N . VAL A 1 81 ? 7.596 -2.083 7.659 1.00 95.50 81 VAL A N 1
ATOM 605 C CA . VAL A 1 81 ? 7.828 -1.444 6.352 1.00 95.50 81 VAL A CA 1
ATOM 606 C C . VAL A 1 81 ? 8.877 -0.331 6.458 1.00 95.50 81 VAL A C 1
ATOM 608 O O . VAL A 1 81 ? 9.721 -0.195 5.573 1.00 95.50 81 VAL A O 1
ATOM 611 N N . GLY A 1 82 ? 8.858 0.455 7.540 1.00 94.50 82 GLY A N 1
ATOM 612 C CA . GLY A 1 82 ? 9.812 1.537 7.802 1.00 94.50 82 GLY A CA 1
ATOM 613 C C . GLY A 1 82 ? 11.217 1.073 8.209 1.00 94.50 82 GLY A C 1
ATOM 614 O O . GLY A 1 82 ? 12.197 1.759 7.919 1.00 94.50 82 GLY A O 1
ATOM 615 N N . GLN A 1 83 ? 11.355 -0.107 8.805 1.00 96.44 83 GLN A N 1
ATOM 616 C CA . GLN A 1 83 ? 12.648 -0.672 9.204 1.00 96.44 83 GLN A CA 1
ATOM 617 C C . GLN A 1 83 ? 13.312 -1.467 8.075 1.00 96.44 83 GLN A C 1
ATOM 619 O O . GLN A 1 83 ? 14.527 -1.402 7.912 1.00 96.44 83 GLN A O 1
ATOM 624 N N . ASP A 1 84 ? 12.527 -2.161 7.251 1.00 95.31 84 ASP A N 1
ATOM 625 C CA . ASP A 1 84 ? 13.042 -3.013 6.178 1.00 95.31 84 ASP A CA 1
ATOM 626 C C . ASP A 1 84 ? 13.372 -2.198 4.913 1.00 95.31 84 ASP A C 1
ATOM 628 O O . ASP A 1 84 ? 12.585 -2.093 3.966 1.00 95.31 84 ASP A O 1
ATOM 632 N N . GLY A 1 85 ? 14.548 -1.562 4.922 1.00 94.44 85 GLY A N 1
ATOM 633 C CA . GLY A 1 85 ? 15.043 -0.760 3.799 1.00 94.44 85 GLY A CA 1
ATOM 634 C C . GLY A 1 85 ? 15.259 -1.567 2.517 1.00 94.44 85 GLY A C 1
ATOM 635 O O . GLY A 1 85 ? 15.009 -1.051 1.427 1.00 94.44 85 GLY A O 1
ATOM 636 N N . GLU A 1 86 ? 15.648 -2.836 2.642 1.00 96.56 86 GLU A N 1
ATOM 637 C CA . GLU A 1 86 ? 15.876 -3.734 1.508 1.00 96.56 86 GLU A CA 1
ATOM 638 C C . GLU A 1 86 ? 14.574 -4.045 0.768 1.00 96.56 86 GLU A C 1
ATOM 640 O O . GLU A 1 86 ? 14.509 -3.892 -0.455 1.00 96.56 86 GLU A O 1
ATOM 645 N N . LYS A 1 87 ? 13.495 -4.389 1.487 1.00 95.94 87 LYS A N 1
ATOM 646 C CA . LYS A 1 87 ? 12.182 -4.588 0.853 1.00 95.94 87 LYS A CA 1
ATOM 647 C C . LYS A 1 87 ? 11.662 -3.315 0.202 1.00 95.94 87 LYS A C 1
ATOM 649 O O . LYS A 1 87 ? 11.188 -3.378 -0.932 1.00 95.94 87 LYS A O 1
ATOM 654 N N . ARG A 1 88 ? 11.802 -2.153 0.854 1.00 95.44 88 ARG A N 1
ATOM 655 C CA . ARG A 1 88 ? 11.405 -0.876 0.234 1.00 95.44 88 ARG A CA 1
ATOM 656 C C . ARG A 1 88 ? 12.156 -0.639 -1.070 1.00 95.44 88 ARG A C 1
ATOM 658 O O . ARG A 1 88 ? 11.531 -0.355 -2.088 1.00 95.44 88 ARG A O 1
ATOM 665 N N . LYS A 1 89 ? 13.483 -0.790 -1.056 1.00 95.81 89 LYS A N 1
ATOM 666 C CA . LYS A 1 89 ? 14.324 -0.619 -2.245 1.00 95.81 89 LYS A CA 1
ATOM 667 C C . LYS A 1 89 ? 13.904 -1.576 -3.360 1.00 95.81 89 LYS A C 1
ATOM 669 O O . LYS A 1 89 ? 13.725 -1.135 -4.490 1.00 95.81 89 LYS A O 1
ATOM 674 N N . ARG A 1 90 ? 13.674 -2.851 -3.037 1.00 96.62 90 ARG A N 1
ATOM 675 C CA . ARG A 1 90 ? 13.242 -3.871 -4.002 1.00 96.62 90 ARG A CA 1
ATOM 676 C C . ARG A 1 90 ? 11.883 -3.557 -4.623 1.00 96.62 90 ARG A C 1
ATOM 678 O O . ARG A 1 90 ? 11.733 -3.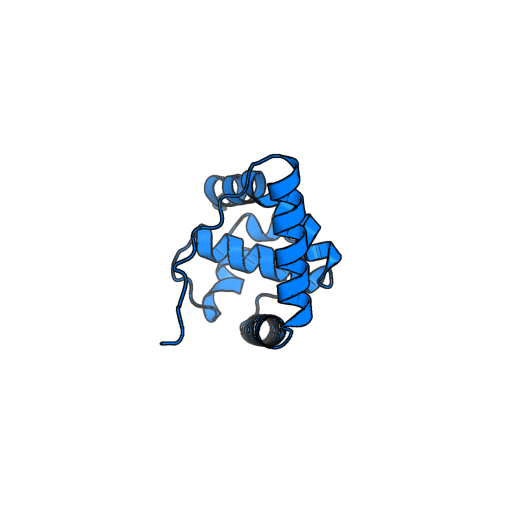677 -5.835 1.00 96.62 90 ARG A O 1
ATOM 685 N N . PHE A 1 91 ? 10.918 -3.120 -3.815 1.00 95.81 91 PHE A N 1
ATOM 686 C CA . PHE A 1 91 ? 9.616 -2.681 -4.314 1.00 95.81 91 PHE A CA 1
ATOM 687 C C . PHE A 1 91 ? 9.765 -1.504 -5.287 1.00 95.81 91 PHE A C 1
ATOM 689 O O . PHE A 1 91 ? 9.280 -1.576 -6.413 1.00 95.81 91 PHE A O 1
ATOM 696 N N . TYR A 1 92 ? 10.504 -0.455 -4.911 1.00 92.75 92 TYR A N 1
ATOM 697 C CA . TYR A 1 92 ? 10.720 0.692 -5.799 1.00 92.75 92 TYR A CA 1
ATOM 698 C C . TYR A 1 92 ? 11.489 0.332 -7.074 1.00 92.75 92 TYR A C 1
ATOM 700 O O . TYR A 1 92 ? 11.176 0.863 -8.134 1.00 92.75 92 TYR A O 1
ATOM 708 N N . GLN A 1 93 ? 12.448 -0.594 -7.011 1.00 93.50 93 GLN A N 1
ATOM 709 C CA . GLN A 1 93 ? 13.143 -1.097 -8.199 1.00 93.50 93 GLN A CA 1
ATOM 710 C C . GLN A 1 93 ? 12.188 -1.802 -9.169 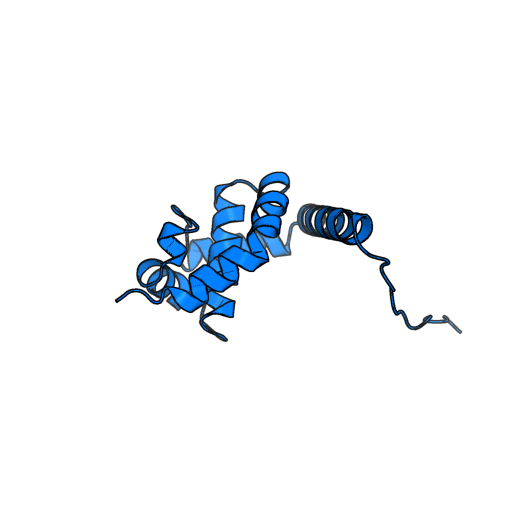1.00 93.50 93 GLN A C 1
ATOM 712 O O . GLN A 1 93 ? 12.265 -1.554 -10.368 1.00 93.50 93 GLN A O 1
ATOM 717 N N . LYS A 1 94 ? 11.255 -2.623 -8.666 1.00 92.62 94 LYS A N 1
ATOM 718 C CA . LYS A 1 94 ? 10.204 -3.241 -9.494 1.00 92.62 94 LYS A CA 1
ATOM 719 C C . LYS A 1 94 ? 9.294 -2.195 -10.132 1.00 92.62 94 LYS A C 1
ATOM 721 O O . LYS A 1 94 ? 9.081 -2.233 -11.341 1.00 92.62 94 LYS A O 1
ATOM 726 N N . ARG A 1 95 ? 8.850 -1.207 -9.346 1.00 90.38 95 ARG A N 1
ATOM 727 C CA . ARG A 1 95 ? 8.052 -0.078 -9.852 1.00 90.38 95 ARG A CA 1
ATOM 728 C C . ARG A 1 95 ? 8.769 0.673 -10.970 1.00 90.38 95 ARG A C 1
ATOM 730 O O . ARG A 1 95 ? 8.165 0.941 -12.002 1.00 90.38 95 ARG A O 1
ATOM 737 N N . LEU A 1 96 ? 10.051 0.985 -10.781 1.00 89.06 96 LEU A N 1
ATOM 738 C CA . LEU A 1 96 ? 10.864 1.665 -11.789 1.00 89.06 96 LEU A CA 1
ATOM 739 C C . LEU A 1 96 ? 11.031 0.819 -13.053 1.00 89.06 96 LEU A C 1
ATOM 741 O O . LEU A 1 96 ? 10.892 1.357 -14.143 1.00 89.06 96 LEU A O 1
ATOM 745 N N . ALA A 1 97 ? 11.286 -0.484 -12.920 1.00 88.19 97 ALA A N 1
ATOM 746 C CA . ALA A 1 97 ? 11.437 -1.380 -14.064 1.00 88.19 97 ALA A CA 1
ATOM 747 C C . ALA A 1 97 ? 10.150 -1.483 -14.899 1.00 88.19 97 ALA A C 1
ATOM 749 O O . ALA A 1 97 ? 10.222 -1.461 -16.124 1.00 88.19 97 ALA A O 1
ATOM 750 N N . SER A 1 98 ? 8.987 -1.541 -14.242 1.00 83.81 98 SER A N 1
ATOM 751 C CA . SER A 1 98 ? 7.679 -1.549 -14.910 1.00 83.81 98 SER A CA 1
ATOM 752 C C . SER A 1 98 ? 7.425 -0.245 -15.681 1.00 83.81 98 SER A C 1
ATOM 754 O O . SER A 1 98 ? 7.074 -0.272 -16.854 1.00 83.81 98 SER A O 1
ATOM 756 N N . VAL A 1 99 ? 7.704 0.913 -15.070 1.00 80.31 99 VAL A N 1
ATOM 757 C CA . VAL A 1 99 ? 7.506 2.222 -15.721 1.00 80.31 99 VAL A CA 1
ATOM 758 C C . VAL A 1 99 ? 8.503 2.465 -16.862 1.00 80.31 99 VAL A C 1
ATOM 760 O O . VAL A 1 99 ? 8.113 2.991 -17.903 1.00 80.31 99 VAL A O 1
ATOM 763 N N . ALA A 1 100 ? 9.772 2.083 -16.682 1.00 75.69 100 ALA A N 1
ATOM 764 C CA . ALA A 1 100 ? 10.839 2.291 -17.665 1.00 75.69 100 ALA A CA 1
ATOM 765 C C . ALA A 1 100 ? 10.653 1.474 -18.950 1.00 75.69 100 ALA A C 1
ATOM 767 O O . ALA A 1 100 ? 11.188 1.857 -19.987 1.00 75.69 100 ALA A O 1
ATOM 768 N N . ALA A 1 101 ? 9.929 0.353 -18.883 1.00 73.88 101 ALA A N 1
ATOM 769 C CA . ALA A 1 101 ? 9.642 -0.467 -20.056 1.00 73.88 101 ALA A CA 1
ATOM 770 C C . ALA A 1 101 ? 8.793 0.294 -21.087 1.00 73.88 101 ALA A C 1
ATOM 772 O O . ALA A 1 101 ? 9.042 0.188 -22.286 1.00 73.88 101 ALA A O 1
ATOM 773 N N . ASP A 1 102 ? 7.847 1.104 -20.607 1.00 72.38 102 ASP A N 1
ATOM 774 C CA . ASP A 1 102 ? 6.856 1.773 -21.452 1.00 72.38 102 ASP A CA 1
ATOM 775 C C . ASP A 1 102 ? 7.127 3.278 -21.639 1.00 72.38 102 ASP A C 1
ATOM 777 O O . ASP A 1 102 ? 6.521 3.914 -22.502 1.00 72.38 102 ASP A O 1
ATOM 781 N N . HIS A 1 103 ? 8.020 3.878 -20.838 1.00 70.94 103 HIS A N 1
ATOM 782 C CA . HIS A 1 103 ? 8.215 5.330 -20.799 1.00 70.94 103 HIS A CA 1
ATOM 783 C C . HIS A 1 103 ? 9.687 5.736 -20.679 1.00 70.94 103 HIS A C 1
ATOM 785 O O . HIS A 1 103 ? 10.457 5.171 -19.902 1.00 70.94 103 HIS A O 1
ATOM 791 N N . HIS A 1 104 ? 10.061 6.818 -21.366 1.00 74.94 104 HIS A N 1
ATOM 792 C CA . HIS A 1 104 ? 11.315 7.512 -21.084 1.00 74.94 104 HIS A CA 1
ATOM 793 C C . HIS A 1 104 ? 11.233 8.184 -19.707 1.00 74.94 104 HIS A C 1
ATOM 795 O O . HIS A 1 104 ? 10.414 9.078 -19.490 1.00 74.94 104 HIS A O 1
ATOM 801 N N . ILE A 1 105 ? 12.087 7.762 -18.774 1.00 71.12 105 ILE A N 1
ATOM 802 C CA . ILE A 1 105 ? 12.165 8.355 -17.436 1.00 71.12 105 ILE A CA 1
ATOM 803 C C . ILE A 1 105 ? 13.134 9.539 -17.474 1.00 71.12 105 ILE A C 1
ATOM 805 O O . ILE A 1 105 ? 14.341 9.358 -17.623 1.00 71.12 105 ILE A O 1
ATOM 809 N N . ALA A 1 106 ? 12.612 10.751 -17.291 1.00 72.75 106 ALA A N 1
ATOM 810 C CA . ALA A 1 106 ? 13.427 11.921 -16.988 1.00 72.75 106 ALA A CA 1
ATOM 811 C C . ALA A 1 106 ? 13.669 11.976 -15.473 1.00 72.75 106 ALA A C 1
ATOM 813 O O . ALA A 1 106 ? 12.742 12.198 -14.695 1.00 72.75 106 ALA A O 1
ATOM 814 N N . ILE A 1 107 ? 14.911 11.740 -15.050 1.00 70.69 107 ILE A N 1
ATOM 815 C CA . ILE A 1 107 ? 15.325 11.923 -13.656 1.00 70.69 107 ILE A CA 1
ATOM 816 C C . ILE A 1 107 ? 15.855 13.350 -13.538 1.00 70.69 107 ILE A C 1
ATOM 818 O O . ILE A 1 107 ? 16.987 13.620 -13.933 1.00 70.69 107 ILE A O 1
ATOM 822 N N . ASP A 1 108 ? 15.022 14.261 -13.037 1.00 73.75 108 ASP A N 1
ATOM 823 C CA . ASP A 1 108 ? 15.466 15.612 -12.702 1.00 73.75 108 ASP A CA 1
ATOM 824 C C . ASP A 1 108 ? 16.241 15.581 -11.381 1.00 73.75 108 ASP A C 1
ATOM 826 O O . ASP A 1 108 ? 15.796 15.017 -10.377 1.00 73.75 108 ASP A O 1
ATOM 830 N N . GLY A 1 109 ? 17.435 16.154 -11.401 1.00 71.56 109 GLY A N 1
ATOM 831 C CA . GLY A 1 109 ? 18.334 16.193 -10.266 1.00 71.56 109 GLY A CA 1
ATOM 832 C C . GLY A 1 109 ? 19.153 17.468 -10.314 1.00 71.56 109 GLY A C 1
ATOM 833 O O . GLY A 1 109 ? 19.741 17.813 -11.335 1.00 71.56 109 GLY A O 1
ATOM 834 N N . THR A 1 110 ? 19.236 18.163 -9.185 1.00 64.69 110 THR A N 1
ATOM 835 C CA . THR A 1 110 ? 20.222 19.228 -9.009 1.00 64.69 110 THR A CA 1
ATOM 836 C C . THR A 1 110 ? 21.568 18.568 -8.723 1.00 64.69 110 THR A C 1
ATOM 838 O O . THR A 1 110 ? 21.707 17.847 -7.733 1.00 64.69 110 THR A O 1
ATOM 841 N N . LEU A 1 111 ? 22.562 18.785 -9.589 1.00 58.00 111 LEU A N 1
ATOM 842 C CA . LEU A 1 111 ? 23.935 18.348 -9.341 1.00 58.00 111 LEU A CA 1
ATOM 843 C C . LEU A 1 111 ? 24.448 19.075 -8.090 1.00 58.00 111 LEU A C 1
ATOM 845 O O . LEU A 1 111 ? 24.766 20.262 -8.141 1.00 58.00 111 LEU A O 1
ATOM 849 N N . LYS A 1 112 ? 24.504 18.381 -6.952 1.00 59.69 112 LYS A N 1
ATOM 850 C CA . LYS A 1 112 ? 25.156 18.905 -5.753 1.00 59.69 112 LYS A CA 1
ATOM 851 C C . LYS A 1 112 ? 26.663 18.785 -5.978 1.00 59.69 112 LYS A C 1
ATOM 853 O O . LYS A 1 112 ? 27.218 17.697 -5.868 1.00 59.69 112 LYS A O 1
ATOM 858 N N . GLN A 1 113 ? 27.291 19.874 -6.408 1.00 60.47 113 GLN A N 1
ATOM 859 C CA . GLN A 1 113 ? 28.745 19.951 -6.482 1.00 60.47 113 GLN A CA 1
ATOM 860 C C . GLN A 1 113 ? 29.267 20.243 -5.075 1.00 60.47 113 GLN A C 1
ATOM 862 O O . GLN A 1 113 ? 28.948 21.286 -4.507 1.00 60.47 113 GLN A O 1
ATOM 867 N N . ASP A 1 114 ? 30.034 19.312 -4.512 1.00 60.03 114 ASP A N 1
ATOM 868 C CA . ASP A 1 114 ? 30.820 19.551 -3.302 1.00 60.03 114 ASP A CA 1
ATOM 869 C C . ASP A 1 114 ? 32.002 20.457 -3.690 1.00 60.03 114 ASP A C 1
ATOM 871 O O . ASP A 1 114 ? 33.058 19.973 -4.096 1.00 60.03 114 ASP A O 1
ATOM 875 N N . THR A 1 115 ? 31.788 21.776 -3.677 1.00 56.25 115 THR A N 1
ATOM 876 C CA . THR A 1 115 ? 32.875 22.774 -3.660 1.00 56.25 115 THR A CA 1
ATOM 877 C C . THR A 1 115 ? 33.060 23.291 -2.245 1.00 56.25 115 THR A C 1
ATOM 879 O O . THR A 1 115 ? 32.027 23.566 -1.592 1.00 56.25 115 THR A O 1
#